Protein AF-A0A7X3UCV9-F1 (afdb_monomer)

Radius of gyration: 15.2 Å; Cα contacts (8 Å, |Δi|>4): 194; chains: 1; bounding box: 37×24×41 Å

Foldseek 3Di:
DDFLVRLVVLLVVLLVLLLVLLVVLQQLQCPAPDPPADALVVLLQVLLQVLQVLLCLLCVLVVHHGDDGDGDDQPGSVSSSVSSVVSVVVSCVRSVPDGRVQQQRQRPPQGGSVSSSVVSSVSSVVSSVRSNVNSVD

Solvent-accessible surface area (backbone atoms only — not comparable to full-atom values): 7285 Å² total; per-residue (Å²): 130,83,50,50,67,56,50,50,51,54,38,50,54,32,50,53,53,30,49,54,31,41,60,70,16,49,94,13,26,81,38,71,57,48,94,95,49,65,23,23,44,57,48,50,36,49,48,48,43,45,54,41,51,53,46,19,47,46,24,52,32,72,74,42,84,57,60,87,87,71,80,71,84,52,94,44,32,67,52,41,45,56,51,38,56,52,46,50,54,57,39,48,73,55,60,73,72,56,45,74,79,46,37,73,30,54,29,98,86,64,46,28,34,51,53,44,53,54,50,50,34,50,52,37,51,55,48,33,55,48,26,46,51,18,28,71,96

Nearest PDB structures (foldseek):
  6iz2-assembly1_A  TM=7.798E-01  e=7.672E-03  Deinococcus radiodurans R1 = ATCC 13939 = DSM 20539
  5com-assembly2_B  TM=6.645E-01  e=1.933E-01  Clostridioides difficile 630
  2qe9-assembly1_A  TM=6.209E-01  e=2.654E-01  Bacillus subtilis
  1cnt-assembly1_1  TM=3.530E-01  e=3.280E-01  Homo sapiens
  1cnt-assembly2_3  TM=2.544E-01  e=1.368E+00  Homo sapiens

Structure (mmCIF, N/CA/C/O backbone):
data_AF-A0A7X3UCV9-F1
#
_entry.id   AF-A0A7X3UCV9-F1
#
loop_
_atom_site.group_PDB
_atom_site.id
_atom_site.type_symbol
_atom_site.label_atom_id
_atom_site.label_alt_id
_atom_site.label_comp_id
_atom_site.label_asym_id
_atom_site.label_entity_id
_atom_site.label_seq_id
_atom_site.pdbx_PDB_ins_code
_atom_site.Cartn_x
_atom_site.Cartn_y
_atom_site.Cartn_z
_atom_site.occupancy
_atom_site.B_iso_or_equiv
_atom_site.auth_seq_id
_atom_site.auth_comp_id
_atom_site.auth_asym_id
_atom_site.auth_atom_id
_atom_site.pdbx_PDB_model_num
ATOM 1 N N . MET A 1 1 ? -16.215 11.934 9.210 1.00 78.50 1 MET A N 1
ATOM 2 C CA . MET A 1 1 ? -14.952 11.176 9.238 1.00 78.50 1 MET A CA 1
ATOM 3 C C . MET A 1 1 ? -15.229 9.859 8.550 1.00 78.50 1 MET A C 1
ATOM 5 O O . MET A 1 1 ? -16.326 9.347 8.757 1.00 78.50 1 MET A O 1
ATOM 9 N N . ALA A 1 2 ? -14.318 9.383 7.702 1.00 93.00 2 ALA A N 1
ATOM 10 C CA . ALA A 1 2 ? -14.455 8.058 7.110 1.00 93.00 2 ALA A CA 1
ATOM 11 C C . ALA A 1 2 ? -14.469 6.998 8.221 1.00 93.00 2 ALA A C 1
ATOM 13 O O . ALA A 1 2 ? -13.800 7.141 9.244 1.00 93.00 2 ALA A O 1
ATOM 14 N N . THR A 1 3 ? -15.270 5.962 8.038 1.00 98.06 3 THR A N 1
ATOM 15 C CA . THR A 1 3 ? -15.288 4.778 8.895 1.00 98.06 3 THR A CA 1
ATOM 16 C C . THR A 1 3 ? -14.043 3.919 8.646 1.00 98.06 3 THR A C 1
ATOM 18 O O . THR A 1 3 ? -13.430 4.021 7.581 1.00 98.06 3 THR A O 1
ATOM 21 N N . PRO A 1 4 ? -13.670 3.017 9.575 1.00 98.12 4 PRO A N 1
ATOM 22 C CA . PRO A 1 4 ? -12.559 2.096 9.338 1.00 98.12 4 PRO A CA 1
ATOM 23 C C . PRO A 1 4 ? -12.741 1.244 8.074 1.00 98.12 4 PRO A C 1
ATOM 25 O O . PRO A 1 4 ? -11.766 0.954 7.388 1.00 98.12 4 PRO A O 1
ATOM 28 N N . ASP A 1 5 ? -13.980 0.866 7.741 1.00 98.31 5 ASP A N 1
ATOM 29 C CA . ASP A 1 5 ? -14.280 0.109 6.520 1.00 98.31 5 ASP A CA 1
ATOM 30 C C . ASP A 1 5 ? -14.060 0.944 5.253 1.00 98.31 5 ASP A C 1
ATOM 32 O O . ASP A 1 5 ? -13.468 0.445 4.301 1.00 98.31 5 ASP A O 1
ATOM 36 N N . GLU A 1 6 ? -14.461 2.218 5.246 1.00 98.44 6 GLU A N 1
ATOM 37 C CA . GLU A 1 6 ? -14.210 3.127 4.117 1.00 98.44 6 GLU A CA 1
ATOM 38 C C . GLU A 1 6 ? -12.709 3.394 3.917 1.00 98.44 6 GLU A C 1
ATOM 40 O O . GLU A 1 6 ? -12.232 3.414 2.780 1.00 98.44 6 GLU A O 1
ATOM 45 N N . LEU A 1 7 ? -11.947 3.541 5.007 1.00 98.44 7 LEU A N 1
ATOM 46 C CA . LEU A 1 7 ? -10.489 3.702 4.948 1.00 98.44 7 LEU A CA 1
ATOM 47 C C . LEU A 1 7 ? -9.803 2.439 4.413 1.00 98.44 7 LEU A C 1
ATOM 49 O O . LEU A 1 7 ? -8.945 2.530 3.537 1.00 98.44 7 LEU A O 1
ATOM 53 N N . ARG A 1 8 ? -10.209 1.255 4.891 1.00 98.62 8 ARG A N 1
ATOM 54 C CA . ARG A 1 8 ? -9.695 -0.030 4.393 1.00 98.62 8 ARG A CA 1
ATOM 55 C C . ARG A 1 8 ? -10.042 -0.260 2.923 1.00 98.62 8 ARG A C 1
ATOM 57 O O . ARG A 1 8 ? -9.180 -0.720 2.185 1.00 98.62 8 ARG A O 1
ATOM 64 N N . ALA A 1 9 ? -11.258 0.078 2.494 1.00 98.62 9 ALA A N 1
ATOM 65 C CA . ALA A 1 9 ? -11.659 -0.026 1.091 1.00 98.62 9 ALA A CA 1
ATOM 66 C C . ALA A 1 9 ? -10.814 0.891 0.193 1.00 98.62 9 ALA A C 1
ATOM 68 O O . ALA A 1 9 ? -10.257 0.431 -0.797 1.00 98.62 9 ALA A O 1
ATOM 69 N N . THR A 1 10 ? -10.626 2.151 0.596 1.00 98.56 10 THR A N 1
ATOM 70 C CA . THR A 1 10 ? -9.778 3.108 -0.140 1.00 98.56 10 THR A CA 1
ATOM 71 C C . THR A 1 10 ? -8.329 2.615 -0.247 1.00 98.56 10 THR A C 1
ATOM 73 O O . THR A 1 10 ? -7.711 2.702 -1.306 1.00 98.56 10 THR A O 1
ATOM 76 N N . LEU A 1 11 ? -7.785 2.055 0.837 1.00 98.75 11 LEU A N 1
ATOM 77 C CA . LEU A 1 11 ? -6.450 1.461 0.843 1.00 98.75 11 LEU A CA 1
ATOM 78 C C . LEU A 1 11 ? -6.360 0.219 -0.058 1.00 98.75 11 LEU A C 1
ATOM 80 O O . LEU A 1 11 ? -5.373 0.056 -0.771 1.00 98.75 11 LEU A O 1
ATOM 84 N N . ALA A 1 12 ? -7.384 -0.634 -0.067 1.00 98.81 12 ALA A N 1
ATOM 85 C CA . ALA A 1 12 ? -7.437 -1.797 -0.949 1.00 98.81 12 ALA A CA 1
ATOM 86 C C . ALA A 1 12 ? -7.418 -1.395 -2.434 1.00 98.81 12 ALA A C 1
ATOM 88 O O . ALA A 1 12 ? -6.666 -1.986 -3.208 1.00 98.81 12 ALA A O 1
ATOM 89 N N . ASP A 1 13 ? -8.165 -0.355 -2.815 1.00 98.75 13 ASP A N 1
ATOM 90 C CA . ASP A 1 13 ? -8.173 0.168 -4.188 1.00 98.75 13 ASP A CA 1
ATOM 91 C C . ASP A 1 13 ? -6.793 0.723 -4.599 1.00 98.75 13 ASP A C 1
ATOM 93 O O . ASP A 1 13 ? -6.302 0.454 -5.702 1.00 98.75 13 ASP A O 1
ATOM 97 N N . ALA A 1 14 ? -6.123 1.453 -3.699 1.00 98.75 14 ALA A N 1
ATOM 98 C CA . ALA A 1 14 ? -4.773 1.969 -3.938 1.00 98.75 14 ALA A CA 1
ATOM 99 C C . ALA A 1 14 ? -3.740 0.839 -4.096 1.00 98.75 14 ALA A C 1
ATOM 101 O O . ALA A 1 14 ? -2.931 0.867 -5.024 1.00 98.75 14 ALA A O 1
ATOM 102 N N . ARG A 1 15 ? -3.800 -0.192 -3.242 1.00 98.81 15 ARG A N 1
ATOM 103 C CA . ARG A 1 15 ? -2.932 -1.377 -3.338 1.00 98.81 15 ARG A CA 1
ATOM 104 C C . ARG A 1 15 ? -3.154 -2.145 -4.635 1.00 98.81 15 ARG A C 1
ATOM 106 O O . ARG A 1 15 ? -2.180 -2.536 -5.265 1.00 98.81 15 ARG A O 1
ATOM 113 N N . ALA A 1 16 ? -4.406 -2.340 -5.052 1.00 98.81 16 ALA A N 1
ATOM 114 C CA . ALA A 1 16 ? -4.715 -3.009 -6.315 1.00 98.81 16 ALA A CA 1
ATOM 115 C C . ALA A 1 16 ? -4.092 -2.262 -7.505 1.00 98.81 16 ALA A C 1
ATOM 117 O O . ALA A 1 16 ? -3.434 -2.873 -8.343 1.00 98.81 16 ALA A O 1
ATOM 118 N N . THR A 1 17 ? -4.211 -0.932 -7.515 1.00 98.75 17 THR A N 1
ATOM 119 C CA . THR A 1 17 ? -3.610 -0.085 -8.555 1.00 98.75 17 THR A CA 1
ATOM 120 C C . THR A 1 17 ? -2.079 -0.182 -8.552 1.00 98.75 17 THR A C 1
ATOM 122 O O . THR A 1 17 ? -1.464 -0.329 -9.607 1.00 98.75 17 THR A O 1
ATOM 125 N N . PHE A 1 18 ? -1.448 -0.145 -7.374 1.00 98.81 18 PHE A N 1
ATOM 126 C CA . PHE A 1 18 ? 0.005 -0.285 -7.258 1.00 98.81 18 PHE A CA 1
ATOM 127 C C . PHE A 1 18 ? 0.493 -1.669 -7.712 1.00 98.81 18 PHE A C 1
ATOM 129 O O . PHE A 1 18 ? 1.475 -1.773 -8.446 1.00 98.81 18 PHE A O 1
ATOM 136 N N . ARG A 1 19 ? -0.227 -2.735 -7.344 1.00 98.75 19 ARG A N 1
ATOM 137 C CA . ARG A 1 19 ? 0.057 -4.111 -7.769 1.00 98.75 19 ARG A CA 1
ATOM 138 C C . ARG A 1 19 ? 0.045 -4.247 -9.296 1.00 98.75 19 ARG A C 1
ATOM 140 O O . ARG A 1 19 ? 0.976 -4.810 -9.863 1.00 98.75 19 ARG A O 1
ATOM 147 N N . GLU A 1 20 ? -0.977 -3.706 -9.962 1.00 98.69 20 GLU A N 1
ATOM 148 C CA . GLU A 1 20 ? -1.056 -3.684 -11.432 1.00 98.69 20 GLU A CA 1
ATOM 149 C C . GLU A 1 20 ? 0.116 -2.910 -12.059 1.00 98.69 20 GLU A C 1
ATOM 151 O O . GLU A 1 20 ? 0.642 -3.299 -13.104 1.00 98.69 20 GLU A O 1
ATOM 156 N N . ALA A 1 21 ? 0.567 -1.835 -11.409 1.00 98.62 21 ALA A N 1
ATOM 157 C CA . ALA A 1 21 ? 1.707 -1.053 -11.871 1.00 98.62 21 ALA A CA 1
ATOM 158 C C . ALA A 1 21 ? 3.041 -1.812 -11.754 1.00 98.62 21 ALA A C 1
ATOM 160 O O . ALA A 1 21 ? 3.875 -1.693 -12.653 1.00 98.62 21 ALA A O 1
ATOM 161 N N . ILE A 1 22 ? 3.225 -2.636 -10.712 1.00 98.56 22 ILE A N 1
ATOM 162 C CA . ILE A 1 22 ? 4.370 -3.557 -10.616 1.00 98.56 22 ILE A CA 1
ATOM 163 C C . ILE A 1 22 ? 4.356 -4.528 -11.804 1.00 98.56 22 ILE A C 1
ATOM 165 O O . ILE A 1 22 ? 5.357 -4.632 -12.511 1.00 98.56 22 ILE A O 1
ATOM 169 N N . GLU A 1 23 ? 3.225 -5.187 -12.074 1.00 97.94 23 GLU A N 1
ATOM 170 C CA . GLU A 1 23 ? 3.100 -6.138 -13.193 1.00 97.94 23 GLU A CA 1
ATOM 171 C C . GLU A 1 23 ? 3.406 -5.484 -14.550 1.00 97.94 23 GLU A C 1
ATOM 173 O O . GLU A 1 23 ? 4.085 -6.067 -15.400 1.00 97.94 23 GLU A O 1
ATOM 178 N N . ALA A 1 24 ? 2.939 -4.251 -14.757 1.00 97.69 24 ALA A N 1
ATOM 179 C CA . ALA A 1 24 ? 3.185 -3.502 -15.985 1.00 97.69 24 ALA A CA 1
ATOM 180 C C . ALA A 1 24 ? 4.666 -3.118 -16.174 1.00 97.69 24 ALA A C 1
ATOM 182 O O . ALA A 1 24 ? 5.115 -2.937 -17.311 1.00 97.69 24 ALA A O 1
ATOM 183 N N . ALA A 1 25 ? 5.436 -3.017 -15.087 1.00 97.31 25 ALA A N 1
ATOM 184 C CA . ALA A 1 25 ? 6.821 -2.565 -15.105 1.00 97.31 25 ALA A CA 1
ATOM 185 C C . ALA A 1 25 ? 7.842 -3.636 -15.534 1.00 97.31 25 ALA A C 1
ATOM 187 O O . ALA A 1 25 ? 9.017 -3.307 -15.699 1.00 97.31 25 ALA A O 1
ATOM 188 N N . GLU A 1 26 ? 7.437 -4.893 -15.765 1.00 95.31 26 GLU A N 1
ATOM 189 C CA . GLU A 1 26 ? 8.349 -6.027 -16.025 1.00 95.31 26 GLU A CA 1
ATOM 190 C C . GLU A 1 26 ? 9.408 -5.738 -17.107 1.00 95.31 26 GLU A C 1
ATOM 192 O O . GLU A 1 26 ? 10.595 -6.010 -16.929 1.00 95.31 26 GLU A O 1
ATOM 197 N N . MET A 1 27 ? 9.014 -5.118 -18.224 1.00 94.69 27 MET A N 1
ATOM 198 C CA . MET A 1 27 ? 9.927 -4.826 -19.343 1.00 94.69 27 MET A CA 1
ATOM 199 C C . MET A 1 27 ? 10.983 -3.749 -19.023 1.00 94.69 27 MET A C 1
ATOM 201 O O . MET A 1 27 ? 11.991 -3.633 -19.731 1.00 94.69 27 MET A O 1
ATOM 205 N N . GLY A 1 28 ? 10.748 -2.946 -17.986 1.00 95.50 28 GLY A N 1
ATOM 206 C CA . GLY A 1 28 ? 11.620 -1.874 -17.509 1.00 95.50 28 GLY A CA 1
ATOM 207 C C . GLY A 1 28 ? 12.152 -2.106 -16.094 1.00 95.50 28 GLY A C 1
ATOM 208 O O . GLY A 1 28 ? 12.787 -1.212 -15.549 1.00 95.50 28 GLY A O 1
ATOM 209 N N . TRP A 1 29 ? 11.943 -3.295 -15.513 1.00 96.94 29 TRP A N 1
ATOM 210 C CA . TRP A 1 29 ? 12.086 -3.561 -14.075 1.00 96.94 29 TRP A CA 1
ATOM 211 C C . TRP A 1 29 ? 13.373 -3.012 -13.443 1.00 96.94 29 TRP A C 1
ATOM 213 O O . TRP A 1 29 ? 13.345 -2.335 -12.418 1.00 96.94 29 TRP A O 1
ATOM 223 N N . ARG A 1 30 ? 14.512 -3.266 -14.098 1.00 95.75 30 ARG A N 1
ATOM 224 C CA . ARG A 1 30 ? 15.853 -2.861 -13.638 1.00 95.75 30 ARG A CA 1
ATOM 225 C C . ARG A 1 30 ? 16.474 -1.738 -14.462 1.00 95.75 30 ARG A C 1
ATOM 227 O O . ARG A 1 30 ? 17.683 -1.511 -14.393 1.00 95.75 30 ARG A O 1
ATOM 234 N N . ARG A 1 31 ? 15.698 -1.096 -15.332 1.00 94.00 31 ARG A N 1
ATOM 235 C CA . ARG A 1 31 ? 16.221 -0.027 -16.175 1.00 94.00 31 ARG A CA 1
ATOM 236 C C . ARG A 1 31 ? 16.399 1.221 -15.318 1.00 94.00 31 ARG A C 1
ATOM 238 O O . ARG A 1 31 ? 15.466 1.653 -14.656 1.00 94.00 31 ARG A O 1
ATOM 245 N N . SER A 1 32 ? 17.611 1.770 -15.316 1.00 90.12 32 SER A N 1
ATOM 246 C CA . SER A 1 32 ? 17.897 3.025 -14.621 1.00 90.12 32 SER A CA 1
ATOM 247 C C . SER A 1 32 ? 17.363 4.198 -15.451 1.00 90.12 32 SER A C 1
ATOM 249 O O . SER A 1 32 ? 17.790 4.335 -16.603 1.00 90.12 32 SER A O 1
ATOM 251 N N . PRO A 1 33 ? 16.464 5.032 -14.897 1.00 88.00 33 PRO A N 1
ATOM 252 C CA . PRO A 1 33 ? 15.917 6.187 -15.610 1.00 88.00 33 PRO A CA 1
ATOM 253 C C . PRO A 1 33 ? 16.881 7.393 -15.630 1.00 88.00 33 PRO A C 1
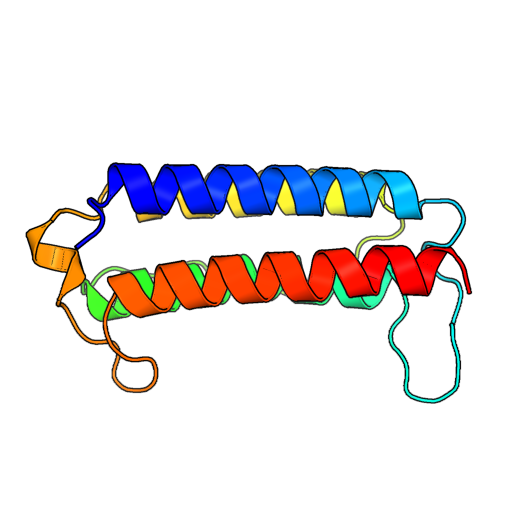ATOM 255 O O . PRO A 1 33 ? 16.734 8.302 -16.445 1.00 88.00 33 PRO A O 1
ATOM 258 N N . GLY A 1 34 ? 17.937 7.374 -14.809 1.00 89.00 34 GLY A N 1
ATOM 259 C CA . GLY A 1 34 ? 18.945 8.428 -14.750 1.00 89.00 34 GLY A CA 1
ATOM 260 C C . GLY A 1 34 ? 19.797 8.359 -13.485 1.00 89.00 34 GLY A C 1
ATOM 261 O O . GLY A 1 34 ? 19.567 7.542 -12.594 1.00 89.00 34 GLY A O 1
ATOM 262 N N . GLU A 1 35 ? 20.811 9.223 -13.395 1.00 88.75 35 GLU A N 1
ATOM 263 C CA . GLU A 1 35 ? 21.629 9.339 -12.184 1.00 88.75 35 GLU A CA 1
ATOM 264 C C . GLU A 1 35 ? 20.795 9.915 -11.029 1.00 88.75 35 GLU A C 1
ATOM 266 O O . GLU A 1 35 ? 20.273 11.024 -11.125 1.00 88.75 35 GLU A O 1
ATOM 271 N N . GLY A 1 36 ? 20.704 9.169 -9.925 1.00 87.00 36 GLY A N 1
ATOM 272 C CA . GLY A 1 36 ? 19.981 9.587 -8.720 1.00 87.00 36 GLY A CA 1
ATOM 273 C C . GLY A 1 36 ? 18.480 9.288 -8.726 1.00 87.00 36 GLY A C 1
ATOM 274 O O . GLY A 1 36 ? 17.807 9.625 -7.755 1.00 87.00 36 GLY A O 1
ATOM 275 N N . GLU A 1 37 ? 17.965 8.644 -9.772 1.00 93.25 37 GLU A N 1
ATOM 276 C CA . GLU A 1 37 ? 16.578 8.190 -9.848 1.00 93.25 37 GLU A CA 1
ATOM 277 C C . GLU A 1 37 ? 16.483 6.678 -9.604 1.00 93.25 37 GLU A C 1
ATOM 279 O O . GLU A 1 37 ? 17.364 5.914 -10.007 1.00 93.25 37 GLU A O 1
ATOM 284 N N . TRP A 1 38 ? 15.414 6.250 -8.930 1.00 96.62 38 TRP A N 1
ATOM 285 C CA . TRP A 1 38 ? 15.178 4.844 -8.609 1.00 96.62 38 TRP A CA 1
ATOM 286 C C . TRP A 1 38 ? 14.626 4.070 -9.806 1.00 96.62 38 TRP A C 1
ATOM 288 O O . TRP A 1 38 ? 13.791 4.559 -10.566 1.00 96.62 38 TRP A O 1
ATOM 298 N N . THR A 1 39 ? 15.081 2.832 -9.944 1.00 97.44 39 THR A N 1
ATOM 299 C CA . THR A 1 39 ? 14.499 1.821 -10.829 1.00 97.44 39 THR A CA 1
ATOM 300 C C . THR A 1 39 ? 13.108 1.398 -10.344 1.00 97.44 39 THR A C 1
ATOM 302 O O . THR A 1 39 ? 12.751 1.591 -9.180 1.00 97.44 39 THR A O 1
ATOM 305 N N . ALA A 1 40 ? 12.324 0.761 -11.220 1.00 98.00 40 ALA A N 1
ATOM 306 C CA . ALA A 1 40 ? 11.034 0.190 -10.830 1.00 98.00 40 ALA A CA 1
ATOM 307 C C . ALA A 1 40 ? 11.176 -0.860 -9.708 1.00 98.00 40 ALA A C 1
ATOM 309 O O . ALA A 1 40 ? 10.346 -0.887 -8.800 1.00 98.00 40 ALA A O 1
ATOM 310 N N . GLN A 1 41 ? 12.258 -1.649 -9.730 1.00 98.25 41 GLN A N 1
ATOM 311 C CA . GLN A 1 41 ? 12.620 -2.574 -8.654 1.00 98.25 41 GLN A CA 1
ATOM 312 C C 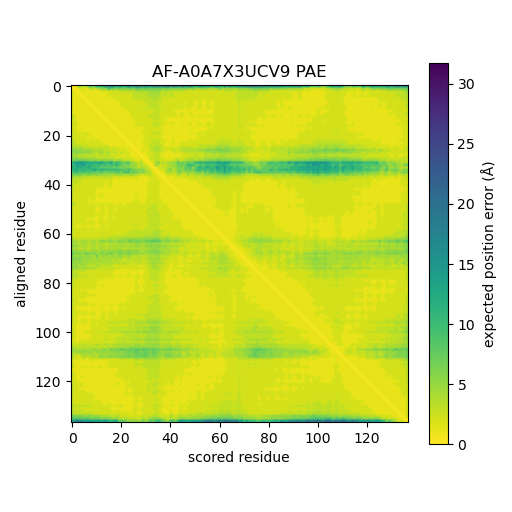. GLN A 1 41 ? 12.763 -1.857 -7.304 1.00 98.25 41 GLN A C 1
ATOM 314 O O . GLN A 1 41 ? 12.065 -2.198 -6.352 1.00 98.25 41 GLN A O 1
ATOM 319 N N . GLU A 1 42 ? 13.622 -0.836 -7.231 1.00 98.31 42 GLU A N 1
ATOM 320 C CA . GLU A 1 42 ? 13.896 -0.107 -5.984 1.00 98.31 42 GLU A CA 1
ATOM 321 C C . GLU A 1 42 ? 12.636 0.581 -5.433 1.00 98.31 42 GLU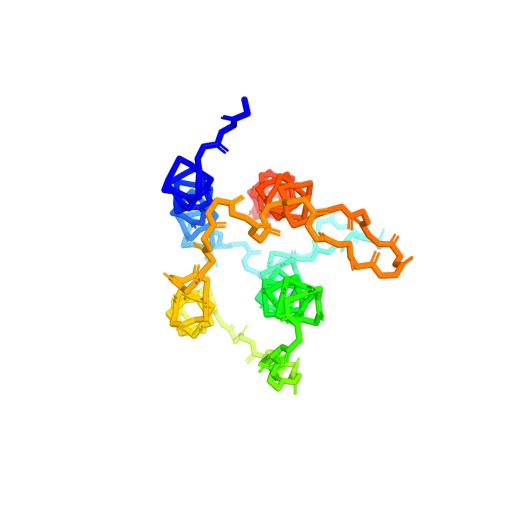 A C 1
ATOM 323 O O . GLU A 1 42 ? 12.422 0.613 -4.221 1.00 98.31 42 GLU A O 1
ATOM 328 N N . ILE A 1 43 ? 11.771 1.098 -6.315 1.00 98.44 43 ILE A N 1
ATOM 329 C CA . ILE A 1 43 ? 10.483 1.689 -5.923 1.00 98.44 43 ILE A CA 1
ATOM 330 C C . ILE A 1 43 ? 9.558 0.623 -5.321 1.00 98.44 43 ILE A C 1
ATOM 332 O O . ILE A 1 43 ? 8.960 0.857 -4.271 1.00 98.44 43 ILE A O 1
ATOM 336 N N . ALA A 1 44 ? 9.433 -0.544 -5.955 1.00 98.56 44 ALA A N 1
ATOM 337 C CA . ALA A 1 44 ? 8.577 -1.616 -5.456 1.00 98.56 44 ALA A CA 1
ATOM 338 C C . ALA A 1 44 ? 9.051 -2.154 -4.100 1.00 98.56 44 ALA A C 1
ATOM 340 O O . ALA A 1 44 ? 8.256 -2.256 -3.167 1.00 98.56 44 ALA A O 1
ATOM 341 N N . GLU A 1 45 ? 10.349 -2.428 -3.968 1.00 98.56 45 GLU A N 1
ATOM 342 C CA . GLU A 1 45 ? 10.973 -2.887 -2.723 1.00 98.56 45 GLU A CA 1
ATOM 343 C C . GLU A 1 45 ? 10.785 -1.871 -1.588 1.00 98.56 45 GLU A C 1
ATOM 345 O O . GLU A 1 45 ? 10.414 -2.236 -0.466 1.00 98.56 45 GLU A O 1
ATOM 350 N N . HIS A 1 46 ? 10.949 -0.578 -1.892 1.00 98.38 46 HIS A N 1
ATOM 351 C CA . HIS A 1 46 ? 10.651 0.502 -0.958 1.00 98.38 46 HIS A CA 1
ATOM 352 C C . HIS A 1 46 ? 9.194 0.457 -0.486 1.00 98.38 46 HIS A C 1
ATOM 354 O O . HIS A 1 46 ? 8.931 0.509 0.717 1.00 98.38 46 HIS A O 1
ATOM 360 N N . VAL A 1 47 ? 8.238 0.343 -1.408 1.00 98.56 47 VAL A N 1
ATOM 361 C CA . VAL A 1 47 ? 6.813 0.353 -1.058 1.00 98.56 47 VAL A CA 1
ATOM 362 C C . VAL A 1 47 ? 6.410 -0.877 -0.252 1.00 98.56 47 VAL A C 1
ATOM 364 O O . VAL A 1 47 ? 5.721 -0.723 0.753 1.00 98.56 47 VAL A O 1
ATOM 367 N N . ILE A 1 48 ? 6.893 -2.069 -0.607 1.00 98.62 48 ILE A N 1
ATOM 368 C CA . ILE A 1 48 ? 6.662 -3.309 0.153 1.00 98.62 48 ILE A CA 1
ATOM 369 C C . ILE A 1 48 ? 7.107 -3.140 1.613 1.00 98.62 48 ILE A C 1
ATOM 371 O O . ILE A 1 48 ? 6.358 -3.453 2.542 1.00 98.62 48 ILE A O 1
ATOM 375 N N . GLN A 1 49 ? 8.304 -2.589 1.832 1.00 98.12 49 GLN A N 1
ATOM 376 C CA . GLN A 1 49 ? 8.811 -2.331 3.178 1.00 98.12 49 GLN A CA 1
ATOM 377 C C . GLN A 1 49 ? 7.975 -1.270 3.917 1.00 98.12 49 GLN A C 1
ATOM 379 O O . GLN A 1 49 ? 7.672 -1.417 5.109 1.00 98.12 49 GLN A O 1
ATOM 384 N N . ILE A 1 50 ? 7.615 -0.176 3.239 1.00 98.00 50 ILE A N 1
ATOM 385 C CA . ILE A 1 50 ? 6.871 0.928 3.852 1.00 98.00 50 ILE A CA 1
ATOM 386 C C . ILE A 1 50 ? 5.432 0.533 4.191 1.00 98.00 50 ILE A C 1
ATOM 388 O O . ILE A 1 50 ? 4.950 0.937 5.246 1.00 98.00 50 ILE A O 1
ATOM 392 N N . GLU A 1 51 ? 4.787 -0.323 3.405 1.00 98.19 51 GLU A N 1
ATOM 393 C CA . GLU A 1 51 ? 3.447 -0.854 3.678 1.00 98.19 51 GLU A CA 1
ATOM 394 C C . GLU A 1 51 ? 3.378 -1.533 5.062 1.00 98.19 51 GLU A C 1
ATOM 396 O O . GLU A 1 51 ? 2.513 -1.230 5.899 1.00 98.19 51 GLU A O 1
ATOM 401 N N . ALA A 1 52 ? 4.362 -2.390 5.361 1.00 98.12 52 ALA A N 1
ATOM 402 C CA . ALA A 1 52 ? 4.499 -3.014 6.674 1.00 98.12 52 ALA A CA 1
ATOM 403 C C . ALA A 1 52 ? 4.786 -1.985 7.774 1.00 98.12 52 ALA A C 1
ATOM 405 O O . ALA A 1 52 ? 4.209 -2.045 8.866 1.00 98.12 52 ALA A O 1
ATOM 406 N N . ARG A 1 53 ? 5.663 -1.015 7.492 1.00 97.62 53 ARG A N 1
ATOM 407 C CA . ARG A 1 53 ? 6.049 0.026 8.450 1.00 97.62 53 ARG A CA 1
ATOM 408 C C . ARG A 1 53 ? 4.877 0.933 8.818 1.00 97.62 53 ARG A C 1
ATOM 410 O O . ARG A 1 53 ? 4.698 1.229 9.996 1.00 97.62 53 ARG A O 1
ATOM 417 N N . ILE A 1 54 ? 4.073 1.360 7.850 1.00 98.12 54 ILE A N 1
ATOM 418 C CA . ILE A 1 54 ? 2.907 2.214 8.091 1.00 98.12 54 ILE A CA 1
ATOM 419 C C . ILE A 1 54 ? 1.844 1.445 8.880 1.00 98.12 54 ILE A C 1
ATOM 421 O O . ILE A 1 54 ? 1.291 1.970 9.849 1.00 98.12 54 ILE A O 1
ATOM 425 N N . THR A 1 55 ? 1.630 0.165 8.568 1.00 98.44 55 THR A N 1
ATOM 426 C CA . THR A 1 55 ? 0.755 -0.687 9.384 1.00 98.44 55 THR A CA 1
ATOM 427 C C . THR A 1 55 ? 1.267 -0.830 10.821 1.00 98.44 55 THR A C 1
ATOM 429 O O . THR A 1 55 ? 0.472 -0.806 11.766 1.00 98.44 55 THR A O 1
ATOM 432 N N . THR A 1 56 ? 2.584 -0.919 11.025 1.00 98.12 56 THR A N 1
ATOM 433 C CA . THR A 1 56 ? 3.191 -0.888 12.364 1.00 98.12 56 THR A CA 1
ATOM 434 C C . THR A 1 56 ? 2.871 0.407 13.108 1.00 98.12 56 THR A C 1
ATOM 436 O O . THR A 1 56 ? 2.482 0.323 14.268 1.00 98.12 56 THR A O 1
ATOM 439 N N . MET A 1 57 ? 2.902 1.573 12.454 1.00 98.19 57 MET A N 1
ATOM 440 C CA . MET A 1 57 ? 2.527 2.847 13.093 1.00 98.19 57 MET A CA 1
ATOM 441 C C . MET A 1 57 ? 1.068 2.844 13.578 1.00 98.19 57 MET A C 1
ATOM 443 O O . MET A 1 57 ? 0.777 3.329 14.674 1.00 98.19 57 MET A O 1
ATOM 447 N N . VAL A 1 58 ? 0.146 2.259 12.799 1.00 98.38 58 VAL A N 1
ATOM 448 C CA . VAL A 1 58 ? -1.252 2.059 13.231 1.00 98.38 58 VAL A CA 1
ATOM 449 C C . VAL A 1 58 ? -1.313 1.128 14.442 1.00 98.38 58 VAL A C 1
ATOM 451 O O . VAL A 1 58 ? -1.999 1.423 15.421 1.00 98.38 58 VAL A O 1
ATOM 454 N N . CYS A 1 59 ? -0.581 0.012 14.406 1.00 97.88 59 CYS A N 1
ATOM 455 C CA . CYS A 1 59 ? -0.530 -0.934 15.521 1.00 97.88 59 CYS A CA 1
ATOM 456 C C . CYS A 1 59 ? -0.004 -0.265 16.797 1.00 97.88 59 CYS A C 1
ATOM 458 O O . CYS A 1 59 ? -0.610 -0.424 17.855 1.00 97.88 59 CYS A O 1
ATOM 460 N N . GLU A 1 60 ? 1.066 0.522 16.694 1.00 97.38 60 GLU A N 1
ATOM 461 C CA . GLU A 1 60 ? 1.682 1.253 17.802 1.00 97.38 60 GLU A CA 1
ATOM 462 C C . GLU A 1 60 ? 0.722 2.280 18.409 1.00 97.38 60 GLU A C 1
ATOM 464 O O . GLU A 1 60 ? 0.532 2.281 19.627 1.00 97.38 60 GLU A O 1
ATOM 469 N N . ALA A 1 61 ? 0.036 3.080 17.582 1.00 97.94 61 ALA A N 1
ATOM 470 C CA . ALA A 1 61 ? -0.998 4.012 18.046 1.00 97.94 61 ALA A CA 1
ATOM 471 C C . ALA A 1 61 ? -2.128 3.296 18.810 1.00 97.94 61 ALA A C 1
ATOM 473 O O . ALA A 1 61 ? -2.687 3.830 19.772 1.00 97.94 61 ALA A O 1
ATOM 474 N N . CYS A 1 62 ? -2.448 2.065 18.408 1.00 96.94 62 CYS A N 1
ATOM 475 C CA . CYS A 1 62 ? -3.481 1.242 19.028 1.00 96.94 62 CYS A CA 1
ATOM 476 C C . CYS A 1 62 ? -2.996 0.399 20.222 1.00 96.94 62 CYS A C 1
ATOM 478 O O . CYS A 1 62 ? -3.836 -0.166 20.928 1.00 96.94 62 CYS A O 1
ATOM 480 N N . GLY A 1 63 ? -1.685 0.339 20.488 1.00 95.31 63 GLY A N 1
ATOM 481 C CA . GLY A 1 63 ? -1.088 -0.446 21.575 1.00 95.31 63 GLY A CA 1
ATOM 482 C C . GLY A 1 63 ? -0.872 -1.933 21.256 1.00 95.31 63 GLY A C 1
ATOM 483 O O . GLY A 1 63 ? -0.845 -2.760 22.169 1.00 95.31 63 GLY A O 1
ATOM 484 N N . TYR A 1 64 ? -0.731 -2.288 19.979 1.00 93.75 64 TYR A N 1
ATOM 485 C CA . TYR A 1 64 ? -0.511 -3.653 19.496 1.00 93.75 64 TYR A CA 1
ATOM 486 C C . TYR A 1 64 ? 0.896 -3.834 18.912 1.00 93.75 64 TYR A C 1
ATOM 488 O O . TYR A 1 64 ? 1.485 -2.875 18.415 1.00 93.75 64 TYR A O 1
ATOM 496 N N . PRO A 1 65 ? 1.442 -5.066 18.903 1.00 94.62 65 PRO A N 1
ATOM 497 C CA . PRO A 1 65 ? 2.680 -5.341 18.186 1.00 94.62 65 PRO A CA 1
ATOM 498 C C . PRO A 1 65 ? 2.476 -5.172 16.675 1.00 94.62 65 PRO A C 1
ATOM 500 O O . PRO A 1 65 ? 1.506 -5.699 16.111 1.00 94.62 65 PRO A O 1
ATOM 503 N N . GLY A 1 66 ? 3.414 -4.479 16.032 1.00 94.50 66 GLY A N 1
ATOM 504 C CA . GLY A 1 66 ? 3.443 -4.262 14.589 1.00 94.50 66 GLY A CA 1
ATOM 505 C C . GLY A 1 66 ? 3.799 -5.504 13.769 1.00 94.50 66 GLY A C 1
ATOM 506 O O . GLY A 1 66 ? 3.580 -6.651 14.183 1.00 94.50 66 GLY A O 1
ATOM 507 N N . ILE A 1 67 ? 4.321 -5.243 12.578 1.00 95.06 67 ILE A N 1
ATOM 508 C CA . ILE A 1 67 ? 4.882 -6.216 11.643 1.00 95.06 67 ILE A CA 1
ATOM 509 C C . ILE A 1 67 ? 6.410 -6.142 11.756 1.00 95.06 67 ILE A C 1
ATOM 511 O O . ILE A 1 67 ? 6.972 -5.060 11.925 1.00 95.06 67 ILE A O 1
ATOM 515 N N . GLU A 1 68 ? 7.070 -7.300 11.730 1.00 92.62 68 GLU A N 1
ATOM 516 C CA . GLU A 1 68 ? 8.533 -7.384 11.753 1.00 92.62 68 GLU A CA 1
ATOM 517 C C . GLU A 1 68 ? 9.125 -6.715 10.507 1.00 92.62 68 GLU A C 1
ATOM 519 O O . GLU A 1 68 ? 8.527 -6.776 9.440 1.00 92.62 68 GLU A O 1
ATOM 524 N N . ALA A 1 69 ? 10.267 -6.043 10.650 1.00 89.94 69 ALA A N 1
ATOM 525 C CA . ALA A 1 69 ? 10.922 -5.355 9.542 1.00 89.94 69 ALA A CA 1
ATOM 526 C C . ALA A 1 69 ? 11.795 -6.317 8.727 1.00 89.94 69 ALA A C 1
ATOM 528 O O . ALA A 1 69 ? 12.454 -7.191 9.290 1.00 89.94 69 ALA A O 1
ATOM 529 N N . TRP A 1 70 ? 11.851 -6.098 7.415 1.00 95.75 70 TRP A N 1
ATOM 530 C CA . TRP A 1 70 ? 12.757 -6.789 6.501 1.00 95.75 70 TRP A CA 1
ATOM 531 C C . TRP A 1 70 ? 13.115 -5.890 5.315 1.00 95.75 70 TRP A C 1
ATOM 533 O O . TRP A 1 70 ? 12.613 -4.768 5.182 1.00 95.75 70 TRP A O 1
ATOM 543 N N . GLU A 1 71 ? 14.015 -6.391 4.478 1.00 95.19 71 GLU A N 1
ATOM 544 C CA . GLU A 1 71 ? 14.411 -5.779 3.215 1.00 95.19 71 GLU A CA 1
ATOM 545 C C . GLU A 1 71 ? 14.050 -6.769 2.099 1.00 95.19 71 GLU A C 1
ATOM 547 O O . GLU A 1 71 ? 14.625 -7.862 2.066 1.00 95.19 71 GLU A O 1
ATOM 552 N N . PRO A 1 72 ? 13.054 -6.459 1.252 1.00 95.75 72 PRO A N 1
ATOM 553 C CA . PRO A 1 72 ? 12.756 -7.277 0.083 1.00 95.75 72 PRO A CA 1
ATOM 554 C C . PRO A 1 72 ? 13.889 -7.161 -0.951 1.00 95.75 72 PRO A C 1
ATOM 556 O O . PRO A 1 72 ? 14.490 -6.101 -1.100 1.00 95.75 72 PRO A O 1
ATOM 559 N N . ASP A 1 73 ? 14.168 -8.259 -1.653 1.00 96.38 73 ASP A N 1
ATOM 560 C CA . ASP A 1 73 ? 15.117 -8.342 -2.775 1.00 96.38 73 ASP A CA 1
ATOM 561 C C . ASP A 1 73 ? 14.422 -9.120 -3.896 1.00 96.38 73 ASP A C 1
ATOM 563 O O . ASP A 1 73 ? 14.410 -10.354 -3.911 1.00 96.38 73 ASP A O 1
ATOM 567 N N . CYS A 1 74 ? 13.728 -8.389 -4.767 1.00 97.12 74 CYS A N 1
ATOM 568 C CA . CYS A 1 74 ? 12.816 -8.944 -5.758 1.00 97.12 74 CYS A CA 1
ATOM 569 C C . CYS A 1 74 ? 13.481 -8.953 -7.134 1.00 97.12 74 CYS A C 1
ATOM 571 O O . CYS A 1 74 ? 13.617 -7.926 -7.810 1.00 97.12 74 CYS A O 1
ATOM 573 N N . ALA A 1 75 ? 13.859 -10.136 -7.621 1.00 96.38 75 ALA A N 1
ATOM 574 C CA . ALA A 1 75 ? 14.638 -10.231 -8.843 1.00 96.38 75 ALA A CA 1
ATOM 575 C C . ALA A 1 75 ? 13.843 -9.851 -10.107 1.00 96.38 75 ALA A C 1
ATOM 577 O O . ALA A 1 75 ? 14.465 -9.474 -11.111 1.00 96.38 75 ALA A O 1
ATOM 578 N N . SER A 1 76 ? 12.512 -9.931 -10.051 1.00 97.62 76 SER A N 1
ATOM 579 C CA . SER A 1 76 ? 11.559 -9.640 -11.131 1.00 97.62 76 SER A CA 1
ATOM 580 C C . SER A 1 76 ? 10.297 -8.956 -10.595 1.00 97.62 76 SER A C 1
ATOM 582 O O . SER A 1 76 ? 10.044 -8.997 -9.388 1.00 97.62 76 SER A O 1
ATOM 584 N N . SER A 1 77 ? 9.472 -8.385 -11.482 1.00 98.00 77 SER A N 1
ATOM 585 C CA . SER A 1 77 ? 8.182 -7.816 -11.064 1.00 98.00 77 SER A CA 1
ATOM 586 C C . SER A 1 77 ? 7.229 -8.883 -10.520 1.00 98.00 77 SER A C 1
ATOM 588 O O . SER A 1 77 ? 6.456 -8.608 -9.612 1.00 98.00 77 SER A O 1
ATOM 590 N N . ILE A 1 78 ? 7.323 -10.121 -11.016 1.00 97.69 78 ILE A N 1
ATOM 591 C CA . ILE A 1 78 ? 6.502 -11.247 -10.552 1.00 97.69 78 ILE A CA 1
ATOM 592 C C . ILE A 1 78 ? 6.828 -11.574 -9.091 1.00 97.69 78 ILE A C 1
ATOM 594 O O . ILE A 1 78 ? 5.921 -11.701 -8.276 1.00 97.69 78 ILE A O 1
ATOM 598 N N . GLU A 1 79 ? 8.117 -11.647 -8.742 1.00 98.31 79 GLU A N 1
ATOM 599 C CA . GLU A 1 79 ? 8.534 -11.846 -7.347 1.00 98.31 79 GLU A CA 1
ATOM 600 C C . GLU A 1 79 ? 8.100 -10.677 -6.454 1.00 98.31 79 GLU A C 1
ATOM 602 O O . GLU A 1 79 ? 7.677 -10.896 -5.323 1.00 98.31 79 GLU A O 1
ATOM 607 N N . ALA A 1 80 ? 8.151 -9.44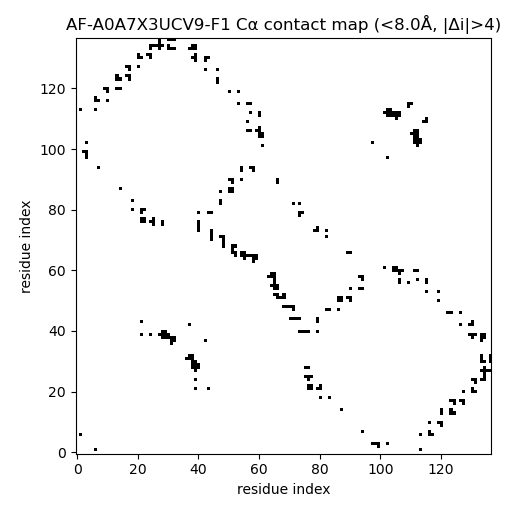1 -6.963 1.00 98.50 80 ALA A N 1
ATOM 608 C CA . ALA A 1 80 ? 7.667 -8.276 -6.226 1.00 98.50 80 ALA A CA 1
ATOM 609 C C . ALA A 1 80 ? 6.148 -8.289 -6.018 1.00 98.50 80 ALA A C 1
ATOM 611 O O . ALA A 1 80 ? 5.684 -7.862 -4.967 1.00 98.50 80 ALA A O 1
ATOM 612 N N . VAL A 1 81 ? 5.368 -8.792 -6.977 1.00 98.75 81 VAL A N 1
ATOM 613 C CA . VAL A 1 81 ? 3.918 -8.979 -6.823 1.00 98.75 81 VAL A CA 1
ATOM 614 C C . VAL A 1 81 ? 3.616 -10.017 -5.751 1.00 98.75 81 VAL A C 1
ATOM 616 O O . VAL A 1 81 ? 2.788 -9.751 -4.884 1.00 98.75 81 VAL A O 1
ATOM 619 N N . ASP A 1 82 ? 4.302 -11.161 -5.773 1.00 98.50 82 ASP A N 1
ATOM 620 C CA . ASP A 1 82 ? 4.124 -12.207 -4.759 1.00 98.50 82 ASP A CA 1
ATOM 621 C C . ASP A 1 82 ? 4.470 -11.681 -3.353 1.00 98.50 82 ASP A C 1
ATOM 623 O O . ASP A 1 82 ? 3.725 -11.904 -2.393 1.00 98.50 82 ASP A O 1
ATOM 627 N N . GLU A 1 83 ? 5.573 -10.937 -3.231 1.00 98.50 83 GLU A N 1
ATOM 628 C CA . GLU A 1 83 ? 5.994 -10.312 -1.975 1.00 98.50 83 GLU A CA 1
ATOM 629 C C . GLU A 1 83 ? 5.014 -9.212 -1.528 1.00 98.50 83 GLU A C 1
ATOM 631 O O . GLU A 1 83 ? 4.646 -9.145 -0.351 1.00 98.50 83 GLU A O 1
ATOM 636 N N . PHE A 1 84 ? 4.530 -8.384 -2.462 1.00 98.75 84 PHE A N 1
ATOM 637 C CA . PHE A 1 84 ? 3.542 -7.341 -2.188 1.00 98.75 84 PHE A CA 1
ATOM 638 C C . PHE A 1 84 ? 2.213 -7.933 -1.699 1.00 98.75 84 PHE A C 1
ATOM 640 O O . PHE A 1 84 ? 1.677 -7.503 -0.676 1.00 98.75 84 PHE A O 1
ATOM 647 N N . ASP A 1 85 ? 1.711 -8.978 -2.357 1.00 98.75 85 ASP A N 1
ATOM 648 C CA . ASP A 1 85 ? 0.488 -9.674 -1.951 1.00 98.75 85 ASP A CA 1
ATOM 649 C C . ASP A 1 85 ? 0.650 -10.312 -0.552 1.00 98.75 85 ASP A C 1
ATOM 651 O O . ASP A 1 85 ? -0.268 -10.260 0.282 1.00 98.75 85 ASP A O 1
ATOM 655 N N . ALA A 1 86 ? 1.836 -10.848 -0.239 1.00 98.38 86 ALA A N 1
ATOM 656 C CA . ALA A 1 86 ? 2.147 -11.392 1.081 1.00 98.38 86 ALA A CA 1
ATOM 657 C C . ALA A 1 86 ? 2.152 -10.315 2.184 1.00 98.38 86 ALA A C 1
ATOM 659 O O . ALA A 1 86 ? 1.524 -10.513 3.236 1.00 98.38 86 ALA A O 1
ATOM 660 N N . VAL A 1 87 ? 2.804 -9.163 1.967 1.00 98.56 87 VAL A N 1
ATOM 661 C CA . VAL A 1 87 ? 2.784 -8.063 2.951 1.00 98.56 87 VAL A CA 1
ATOM 662 C C . VAL A 1 87 ? 1.390 -7.469 3.108 1.00 98.56 87 VAL A C 1
ATOM 664 O O . VAL A 1 87 ? 0.973 -7.233 4.243 1.00 98.56 87 VAL A O 1
ATOM 667 N N . VAL A 1 88 ? 0.629 -7.294 2.024 1.00 98.62 88 VAL A N 1
ATOM 668 C CA . VAL A 1 88 ? -0.748 -6.781 2.082 1.00 98.62 88 VAL A CA 1
ATOM 669 C C . VAL A 1 88 ? -1.624 -7.693 2.936 1.00 98.62 88 VAL A C 1
ATOM 671 O O . VAL A 1 88 ? -2.304 -7.212 3.845 1.00 98.62 88 VAL A O 1
ATOM 674 N N . SER A 1 89 ? -1.543 -9.012 2.737 1.00 98.38 89 SER A N 1
ATOM 675 C CA . SER A 1 89 ? -2.265 -9.988 3.561 1.00 98.38 89 SER A CA 1
ATOM 676 C C . SER A 1 89 ? -1.896 -9.881 5.050 1.00 98.38 89 SER A C 1
ATOM 678 O O . SER A 1 89 ? -2.771 -9.910 5.925 1.00 98.38 89 SER A O 1
ATOM 680 N N . ASN A 1 90 ? -0.609 -9.706 5.367 1.00 98.00 90 ASN A N 1
ATOM 681 C CA . ASN A 1 90 ? -0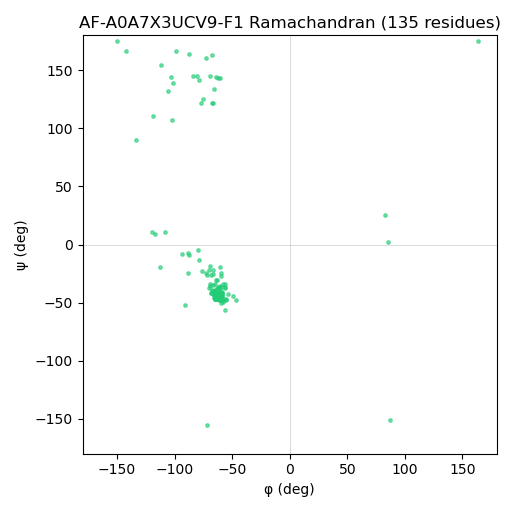.153 -9.499 6.746 1.00 98.00 90 ASN A CA 1
ATOM 682 C C . ASN A 1 90 ? -0.676 -8.183 7.336 1.00 98.00 90 ASN A C 1
ATOM 684 O O . ASN A 1 90 ? -1.087 -8.146 8.502 1.00 98.00 90 ASN A O 1
ATOM 688 N N . CYS A 1 91 ? -0.702 -7.119 6.536 1.00 98.44 91 CYS A N 1
ATOM 689 C CA . CYS A 1 91 ? -1.230 -5.826 6.944 1.00 98.44 91 CYS A CA 1
ATOM 690 C C . CYS A 1 91 ? -2.735 -5.902 7.213 1.00 98.44 91 CYS A C 1
ATOM 692 O O . CYS A 1 91 ? -3.191 -5.485 8.277 1.00 98.44 91 CYS A O 1
ATOM 694 N N . ASP A 1 92 ? -3.511 -6.529 6.332 1.00 98.50 92 ASP A N 1
ATOM 695 C CA . ASP A 1 92 ? -4.956 -6.709 6.511 1.00 98.50 92 ASP A CA 1
ATOM 696 C C . ASP A 1 92 ? -5.300 -7.536 7.748 1.00 98.50 92 ASP A C 1
ATOM 698 O O . ASP A 1 92 ? -6.249 -7.225 8.479 1.00 98.50 92 ASP A O 1
ATOM 702 N N . ALA A 1 93 ? -4.485 -8.547 8.059 1.00 97.94 93 ALA A N 1
ATOM 703 C CA . ALA A 1 93 ? -4.637 -9.327 9.279 1.00 97.94 93 ALA A CA 1
ATOM 704 C C . ALA A 1 93 ? -4.518 -8.474 10.557 1.00 97.94 93 ALA A C 1
ATOM 706 O O . ALA A 1 93 ? -5.089 -8.863 11.581 1.00 97.94 93 ALA A O 1
ATOM 707 N N . LYS A 1 94 ? -3.825 -7.328 10.503 1.00 97.81 94 LYS A N 1
ATOM 708 C CA . LYS A 1 94 ? -3.720 -6.343 11.591 1.00 97.81 94 LYS A CA 1
ATOM 709 C C . LYS A 1 94 ? -4.816 -5.280 11.502 1.00 97.81 94 LYS A C 1
ATOM 711 O O . LYS A 1 94 ? -5.540 -5.062 12.473 1.00 97.81 94 LYS A O 1
ATOM 716 N N . LEU A 1 95 ? -4.971 -4.653 10.337 1.00 98.12 95 LEU A N 1
ATOM 71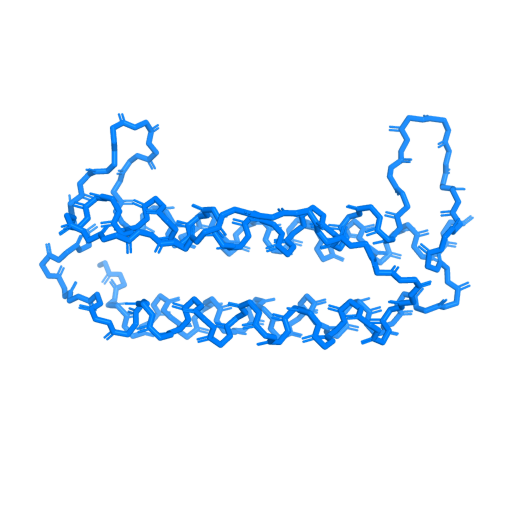7 C CA . LEU A 1 95 ? -5.846 -3.495 10.132 1.00 98.12 95 LEU A CA 1
ATOM 718 C C . LEU A 1 95 ? -7.337 -3.825 10.281 1.00 98.12 95 LEU A C 1
ATOM 720 O O . LEU A 1 95 ? -8.128 -2.937 10.604 1.00 98.12 95 LEU A O 1
ATOM 724 N N . LYS A 1 96 ? -7.743 -5.092 10.122 1.00 97.00 96 LYS A N 1
ATOM 725 C CA . LYS A 1 96 ? -9.132 -5.529 10.354 1.00 97.00 96 LYS A CA 1
ATOM 726 C C . LYS A 1 96 ? -9.633 -5.314 11.787 1.00 97.00 96 LYS A C 1
ATOM 728 O O . LYS A 1 96 ? -10.840 -5.322 12.005 1.00 97.00 96 LYS A O 1
ATOM 733 N N . TYR A 1 97 ? -8.731 -5.153 12.759 1.00 95.88 97 TYR A N 1
ATOM 734 C CA . TYR A 1 97 ? -9.097 -4.921 14.159 1.00 95.88 97 TYR A CA 1
ATOM 735 C C . TYR A 1 97 ? -9.293 -3.442 14.502 1.00 95.88 97 TYR A C 1
ATOM 737 O O . TYR A 1 97 ? -9.748 -3.152 15.603 1.00 95.88 97 TYR A O 1
ATOM 745 N N . VAL A 1 98 ? -8.979 -2.520 13.584 1.00 97.81 98 VAL A N 1
ATOM 746 C CA . VAL A 1 98 ? -9.189 -1.082 13.796 1.00 97.81 98 VAL A CA 1
ATOM 747 C C . VAL A 1 98 ? -10.686 -0.793 13.876 1.00 97.81 98 VAL A C 1
ATOM 749 O O . VAL A 1 98 ? -11.439 -1.075 12.933 1.00 97.81 98 VAL A O 1
ATOM 752 N N . THR A 1 99 ? -11.089 -0.224 15.007 1.00 97.81 99 THR A N 1
ATOM 753 C CA . THR A 1 99 ? -12.453 0.197 15.343 1.00 97.81 99 THR A CA 1
ATOM 754 C C . THR A 1 99 ? -12.644 1.704 15.125 1.00 97.81 99 THR A C 1
ATOM 756 O O . THR A 1 99 ? -11.661 2.427 14.956 1.00 97.81 99 THR A O 1
ATOM 759 N N . PRO A 1 100 ? -13.888 2.221 15.112 1.00 98.19 100 PRO A N 1
ATOM 760 C CA . PRO A 1 100 ? -14.126 3.662 15.022 1.00 98.19 100 PRO A CA 1
ATOM 761 C C . PRO A 1 100 ? -13.437 4.467 16.133 1.00 98.19 100 PRO A C 1
ATOM 763 O O . PRO A 1 100 ? -12.933 5.553 15.869 1.00 98.19 100 PRO A O 1
ATOM 766 N N . GLU A 1 101 ? -13.365 3.932 17.353 1.00 97.38 101 GLU A N 1
ATOM 767 C CA . GLU A 1 101 ? -12.705 4.575 18.494 1.00 97.38 101 GLU A CA 1
ATOM 768 C C . GLU A 1 101 ? -11.180 4.656 18.330 1.00 97.38 101 GLU A C 1
ATOM 770 O O . GLU A 1 101 ? -10.537 5.541 18.895 1.00 97.38 101 GLU A O 1
ATOM 775 N N . ASP A 1 102 ? -10.590 3.745 17.554 1.00 98.12 102 ASP A N 1
ATOM 776 C CA . ASP A 1 102 ? -9.155 3.749 17.281 1.00 98.12 102 ASP A CA 1
ATOM 777 C C . ASP A 1 102 ? -8.745 4.873 16.329 1.00 98.12 102 ASP A C 1
ATOM 779 O O . ASP A 1 102 ? -7.597 5.306 16.374 1.00 98.12 102 ASP A O 1
ATOM 783 N N . LEU A 1 103 ? -9.664 5.375 15.497 1.00 98.19 103 LEU A N 1
ATOM 784 C CA . LEU A 1 103 ? -9.346 6.348 14.449 1.00 98.19 103 LEU A CA 1
ATOM 785 C C . LEU A 1 103 ? -8.752 7.653 14.981 1.00 98.19 103 LEU A C 1
ATOM 787 O O . LEU A 1 103 ? -7.985 8.289 14.269 1.00 98.19 103 LEU A O 1
ATOM 791 N N . GLU A 1 104 ? -9.075 8.034 16.219 1.00 97.75 104 GLU A N 1
ATOM 792 C CA . GLU A 1 104 ? -8.566 9.250 16.863 1.00 97.75 104 GLU A CA 1
ATOM 793 C C . GLU A 1 104 ? -7.300 9.009 17.705 1.00 97.75 104 GLU A C 1
ATOM 795 O O . GLU A 1 104 ? -6.674 9.971 18.172 1.00 97.75 104 GLU A O 1
ATOM 800 N N . LYS A 1 105 ? -6.896 7.744 17.908 1.00 98.12 105 LYS A N 1
ATOM 801 C CA . LYS A 1 105 ? -5.665 7.410 18.638 1.00 98.12 105 LYS A CA 1
ATOM 802 C C . LYS A 1 105 ? -4.455 7.941 17.889 1.00 98.12 105 LYS A C 1
ATOM 804 O O . LYS A 1 105 ? -4.424 7.945 16.663 1.00 98.12 105 LYS A O 1
ATOM 809 N N . LYS A 1 106 ? -3.451 8.389 18.644 1.00 97.81 106 LYS A N 1
ATOM 810 C CA . LYS A 1 106 ? -2.285 9.092 18.107 1.00 97.81 106 LYS A CA 1
ATOM 811 C C . LYS A 1 106 ? -1.048 8.205 18.114 1.00 97.81 106 LYS A C 1
ATOM 813 O O . LYS A 1 106 ? -0.702 7.630 19.143 1.00 97.81 106 LYS A O 1
ATOM 818 N N . HIS A 1 107 ? -0.358 8.180 16.984 1.00 97.06 107 HIS A N 1
ATOM 819 C CA . HIS A 1 107 ? 1.048 7.823 16.921 1.00 97.06 107 HIS A CA 1
ATOM 820 C C . HIS A 1 107 ? 1.897 9.038 17.332 1.00 97.06 107 HIS A C 1
ATOM 822 O O . HIS A 1 107 ? 1.551 10.173 17.000 1.00 97.06 107 HIS A O 1
ATOM 828 N N . GLU A 1 108 ? 3.028 8.820 18.009 1.00 92.69 108 GLU A N 1
ATOM 829 C CA . GLU A 1 108 ? 3.869 9.895 18.571 1.00 92.69 108 GLU A CA 1
ATOM 830 C C . GLU A 1 108 ? 4.322 10.926 17.521 1.00 92.69 108 GLU A C 1
ATOM 832 O O . GLU A 1 108 ? 4.360 12.122 17.799 1.00 92.69 108 GLU A O 1
ATOM 837 N N . MET A 1 109 ? 4.620 10.469 16.301 1.00 91.81 109 MET A N 1
ATOM 838 C CA . MET A 1 109 ? 5.180 11.310 15.231 1.00 91.81 109 MET A CA 1
ATOM 839 C C . MET A 1 109 ? 4.262 11.544 14.025 1.00 91.81 109 MET A C 1
ATOM 841 O O . MET A 1 109 ? 4.506 12.478 13.267 1.00 91.81 109 MET A O 1
ATOM 845 N N . PHE A 1 110 ? 3.237 10.712 13.810 1.00 92.75 110 PHE A N 1
ATOM 846 C CA . PHE A 1 110 ? 2.556 10.615 12.503 1.00 92.75 110 PHE A CA 1
ATOM 847 C C . PHE A 1 110 ? 1.066 10.971 12.546 1.00 92.75 110 PHE A C 1
ATOM 849 O O . PHE A 1 110 ? 0.354 10.785 11.567 1.00 92.75 110 PHE A O 1
ATOM 856 N N . GLY A 1 111 ? 0.591 11.537 13.657 1.00 95.56 111 GLY A N 1
ATOM 857 C CA . GLY A 1 111 ? -0.795 11.981 13.780 1.00 95.56 111 GLY A CA 1
ATOM 858 C C . GLY A 1 111 ? -1.726 10.872 14.256 1.00 95.56 111 GLY A C 1
ATOM 859 O O . GLY A 1 111 ? -1.326 10.029 15.057 1.00 95.56 111 GLY A O 1
ATOM 860 N N . ASP A 1 112 ? -2.996 10.939 13.856 1.00 98.12 112 ASP A N 1
ATOM 861 C CA . ASP A 1 112 ? -3.976 9.911 14.213 1.00 98.12 112 ASP A CA 1
ATOM 862 C C . ASP A 1 112 ? -4.014 8.748 13.225 1.00 98.12 112 ASP A C 1
ATOM 864 O O . ASP A 1 112 ? -3.513 8.837 12.108 1.00 98.12 112 ASP A O 1
ATOM 868 N N . VAL A 1 113 ? -4.620 7.644 13.661 1.00 98.38 113 VAL A N 1
ATOM 869 C CA . VAL A 1 113 ? -4.796 6.438 12.849 1.00 98.38 113 VAL A CA 1
ATOM 870 C C . VAL A 1 113 ? -5.472 6.754 11.514 1.00 98.38 113 VAL A C 1
ATOM 872 O O . VAL A 1 113 ? -5.009 6.255 10.491 1.00 98.38 113 VAL A O 1
ATOM 875 N N . ALA A 1 114 ? -6.509 7.600 11.487 1.00 98.19 114 ALA A N 1
ATOM 876 C CA . ALA A 1 114 ? -7.153 7.998 10.232 1.00 98.19 114 ALA A CA 1
ATOM 877 C C . ALA A 1 114 ? -6.166 8.677 9.261 1.00 98.19 114 ALA A C 1
ATOM 879 O O . ALA A 1 114 ? -6.069 8.268 8.104 1.00 98.19 114 ALA A O 1
ATOM 880 N N . GLY A 1 115 ? -5.373 9.640 9.739 1.00 98.19 115 GLY A N 1
ATOM 881 C CA . GLY A 1 115 ? -4.336 10.295 8.942 1.00 98.19 115 GLY A CA 1
ATOM 882 C C . GLY A 1 115 ? -3.228 9.346 8.472 1.00 98.19 115 GLY A C 1
ATOM 883 O O . GLY A 1 115 ? -2.692 9.523 7.382 1.00 98.19 115 GLY A O 1
ATOM 884 N N . ILE A 1 116 ? -2.912 8.300 9.241 1.00 98.44 116 ILE A N 1
ATOM 885 C CA . ILE A 1 116 ? -1.932 7.278 8.841 1.00 98.44 116 ILE A CA 1
ATOM 886 C C . ILE A 1 116 ? -2.473 6.401 7.697 1.00 98.44 116 ILE A C 1
ATOM 888 O O . ILE A 1 116 ? -1.717 6.069 6.783 1.00 98.44 116 ILE A O 1
ATOM 892 N N . PHE A 1 117 ? -3.772 6.069 7.688 1.00 98.50 117 PHE A N 1
ATOM 893 C CA . PHE A 1 117 ? -4.407 5.410 6.535 1.00 98.50 117 PHE A CA 1
ATOM 894 C C . PHE A 1 117 ? -4.320 6.281 5.277 1.00 98.50 117 PHE A C 1
ATOM 896 O O . PHE A 1 117 ? -3.921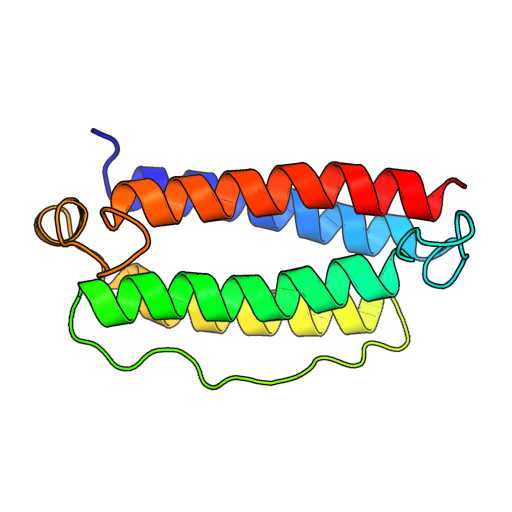 5.794 4.220 1.00 98.50 117 PHE A O 1
ATOM 903 N N . GLU A 1 118 ? -4.661 7.567 5.394 1.00 98.06 118 GLU A N 1
ATOM 904 C CA . GLU A 1 118 ? -4.586 8.520 4.279 1.00 98.06 118 GLU A CA 1
ATOM 905 C C . GLU A 1 118 ? -3.149 8.678 3.764 1.00 98.06 118 GLU A C 1
ATOM 907 O O . GLU A 1 118 ? -2.916 8.694 2.556 1.00 98.06 118 GLU A O 1
ATOM 912 N N . MET A 1 119 ? -2.169 8.731 4.670 1.00 98.19 119 MET A N 1
ATOM 913 C CA . MET A 1 119 ? -0.749 8.748 4.324 1.00 98.19 119 MET A CA 1
ATOM 914 C C . MET A 1 119 ? -0.343 7.508 3.520 1.00 98.19 119 MET A C 1
ATOM 916 O O . MET A 1 119 ? 0.375 7.658 2.535 1.00 98.19 119 MET A O 1
ATOM 920 N N . ASN A 1 120 ? -0.819 6.312 3.892 1.00 98.50 120 ASN A N 1
ATOM 921 C CA . ASN A 1 120 ? -0.506 5.093 3.142 1.00 98.50 120 ASN A CA 1
ATOM 922 C C . ASN A 1 120 ? -1.086 5.119 1.722 1.00 98.50 120 ASN A C 1
ATOM 924 O O . ASN A 1 120 ? -0.401 4.819 0.750 1.00 98.50 120 ASN A O 1
ATOM 928 N N . VAL A 1 121 ? -2.347 5.538 1.593 1.00 98.69 121 VAL A N 1
ATOM 929 C CA . VAL A 1 121 ? -3.003 5.697 0.287 1.00 98.69 121 VAL A CA 1
ATOM 930 C C . VAL A 1 121 ? -2.215 6.661 -0.600 1.00 98.69 121 VAL A C 1
ATOM 932 O O . VAL A 1 121 ? -1.940 6.342 -1.754 1.00 98.69 121 VAL A O 1
ATOM 935 N N . ASN A 1 122 ? -1.814 7.818 -0.068 1.00 98.44 122 ASN A N 1
ATOM 936 C CA . ASN A 1 122 ? -1.036 8.798 -0.827 1.00 98.44 122 ASN A CA 1
ATOM 937 C C . ASN A 1 122 ? 0.334 8.245 -1.239 1.00 98.44 122 ASN A C 1
ATOM 939 O O . ASN A 1 122 ? 0.727 8.416 -2.388 1.00 98.44 122 ASN A O 1
ATOM 943 N N . HIS A 1 123 ? 1.022 7.537 -0.338 1.00 98.56 123 HIS A N 1
ATOM 944 C CA . HIS A 1 123 ? 2.304 6.887 -0.624 1.00 98.56 123 HIS A CA 1
ATOM 945 C C . HIS A 1 123 ? 2.189 5.881 -1.780 1.00 98.56 123 HIS A C 1
ATOM 947 O O . HIS A 1 123 ? 2.948 5.966 -2.746 1.00 98.56 123 HIS A O 1
ATOM 953 N N . LEU A 1 124 ? 1.177 5.008 -1.753 1.00 98.75 124 LEU A N 1
ATOM 954 C CA . LEU A 1 124 ? 0.899 4.062 -2.840 1.00 98.75 124 LEU A CA 1
ATOM 955 C C . LEU A 1 124 ? 0.601 4.775 -4.164 1.00 98.75 124 LEU A C 1
ATOM 957 O O . LEU A 1 124 ? 1.133 4.390 -5.204 1.00 98.75 124 LEU A O 1
ATOM 961 N N . VAL A 1 125 ? -0.224 5.824 -4.148 1.00 98.62 125 VAL A N 1
ATOM 962 C CA . VAL A 1 125 ? -0.582 6.586 -5.357 1.00 98.62 125 VAL A CA 1
ATOM 963 C C . VAL A 1 125 ? 0.639 7.289 -5.956 1.00 98.62 125 VAL A C 1
ATOM 965 O O . VAL A 1 125 ? 0.852 7.227 -7.168 1.00 98.62 125 VAL A O 1
ATOM 968 N N . GLU A 1 126 ? 1.464 7.927 -5.125 1.00 98.25 126 GLU A N 1
ATOM 969 C CA . GLU A 1 126 ? 2.690 8.598 -5.564 1.00 98.25 126 GLU A CA 1
ATOM 970 C C . GLU A 1 126 ? 3.665 7.606 -6.207 1.00 98.25 126 GLU A C 1
ATOM 972 O O . GLU A 1 126 ? 4.148 7.841 -7.318 1.00 98.25 126 GLU A O 1
ATOM 977 N N . HIS A 1 127 ? 3.908 6.464 -5.563 1.00 98.44 127 HIS A N 1
ATOM 978 C CA . HIS A 1 127 ? 4.841 5.469 -6.087 1.00 98.44 127 HIS A CA 1
ATOM 979 C C . HIS A 1 127 ? 4.277 4.641 -7.248 1.00 98.44 127 HIS A C 1
ATOM 981 O O . HIS A 1 127 ? 5.052 4.186 -8.086 1.00 98.44 127 HIS A O 1
ATOM 987 N N . THR A 1 128 ? 2.952 4.534 -7.387 1.00 98.56 128 THR A N 1
ATOM 988 C CA . THR A 1 128 ? 2.309 4.020 -8.612 1.00 98.56 128 THR A CA 1
ATOM 989 C C . THR A 1 128 ? 2.689 4.877 -9.821 1.00 98.56 128 THR A C 1
ATOM 991 O O . THR A 1 128 ? 3.024 4.358 -10.882 1.00 98.56 128 THR A O 1
ATOM 994 N N . ALA A 1 129 ? 2.678 6.205 -9.686 1.00 97.25 129 ALA A N 1
ATOM 995 C CA . ALA A 1 129 ? 3.094 7.076 -10.783 1.00 97.25 129 ALA A CA 1
ATOM 996 C C . ALA A 1 129 ? 4.599 6.935 -11.082 1.00 97.25 129 ALA A C 1
ATOM 998 O O . ALA A 1 129 ? 4.999 6.924 -12.246 1.00 97.25 129 ALA A O 1
ATOM 999 N N . GLN A 1 130 ? 5.429 6.797 -10.043 1.00 97.06 130 GLN A N 1
ATOM 1000 C CA . GLN A 1 130 ? 6.880 6.663 -10.201 1.00 97.06 130 GLN A CA 1
ATOM 1001 C C . GLN A 1 130 ? 7.288 5.339 -10.853 1.00 97.06 130 GLN A C 1
ATOM 1003 O O . GLN A 1 130 ? 8.150 5.351 -11.726 1.00 97.06 130 GLN A O 1
ATOM 1008 N N . ILE A 1 131 ? 6.672 4.213 -10.475 1.00 97.12 131 ILE A N 1
ATOM 1009 C CA . ILE A 1 131 ? 7.032 2.904 -11.034 1.00 97.12 131 ILE A CA 1
ATOM 1010 C C . ILE A 1 131 ? 6.708 2.830 -12.532 1.00 97.12 131 ILE A C 1
ATOM 1012 O O . ILE A 1 131 ? 7.525 2.349 -13.316 1.00 97.12 131 ILE A O 1
ATOM 1016 N N . LEU A 1 132 ? 5.564 3.391 -12.946 1.00 96.12 132 LEU A N 1
ATOM 1017 C CA . LEU A 1 132 ? 5.180 3.484 -14.355 1.00 96.12 132 LEU A CA 1
ATOM 1018 C C . LEU A 1 132 ? 6.155 4.372 -15.138 1.00 96.12 132 LEU A C 1
ATOM 1020 O O . LEU A 1 132 ? 6.615 3.980 -16.206 1.00 96.12 132 LEU A O 1
ATOM 1024 N N . ALA A 1 133 ? 6.529 5.530 -14.584 1.00 95.19 133 ALA A N 1
ATOM 1025 C CA . ALA A 1 133 ? 7.499 6.423 -15.215 1.00 95.19 133 ALA A CA 1
ATOM 1026 C C . ALA A 1 133 ? 8.889 5.773 -15.356 1.00 95.19 133 ALA A C 1
ATOM 1028 O O . ALA A 1 133 ? 9.503 5.859 -16.418 1.00 95.19 133 ALA A O 1
ATOM 1029 N N . ALA A 1 134 ? 9.368 5.083 -14.316 1.00 94.69 134 ALA A N 1
ATOM 1030 C CA . ALA A 1 134 ? 10.661 4.401 -14.330 1.00 94.69 134 ALA A CA 1
ATOM 1031 C C . ALA A 1 134 ? 10.703 3.243 -15.343 1.00 94.69 134 ALA A C 1
ATOM 1033 O O . ALA A 1 134 ? 11.740 3.000 -15.959 1.00 94.69 134 ALA A O 1
ATOM 1034 N N . ALA A 1 135 ? 9.583 2.543 -15.551 1.00 91.88 135 ALA A N 1
ATOM 1035 C CA . ALA A 1 135 ? 9.502 1.442 -16.509 1.00 91.88 135 ALA A CA 1
ATOM 1036 C C . ALA A 1 135 ? 9.527 1.898 -17.983 1.00 91.88 135 ALA A C 1
ATOM 1038 O O . ALA A 1 135 ? 9.931 1.129 -18.865 1.00 91.88 135 ALA A O 1
ATOM 1039 N N . GLU A 1 136 ? 9.092 3.131 -18.257 1.00 90.88 136 GLU A N 1
ATOM 1040 C CA . GLU A 1 136 ? 9.029 3.715 -19.603 1.00 90.88 136 GLU A CA 1
ATOM 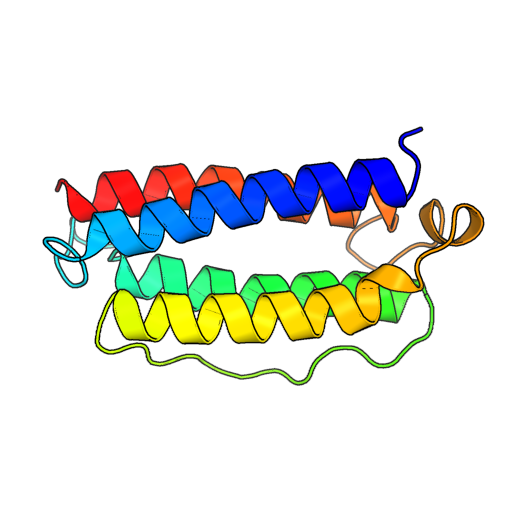1041 C C . GLU A 1 136 ? 10.316 4.434 -20.041 1.00 90.88 136 GLU A C 1
ATOM 1043 O O . GLU A 1 136 ? 10.538 4.558 -21.251 1.00 90.88 136 GLU A O 1
ATOM 1048 N N . ALA A 1 137 ? 11.135 4.898 -19.088 1.00 81.50 137 ALA A N 1
ATOM 1049 C CA . ALA A 1 137 ? 12.398 5.617 -19.324 1.00 81.50 137 ALA A CA 1
ATOM 1050 C C . ALA A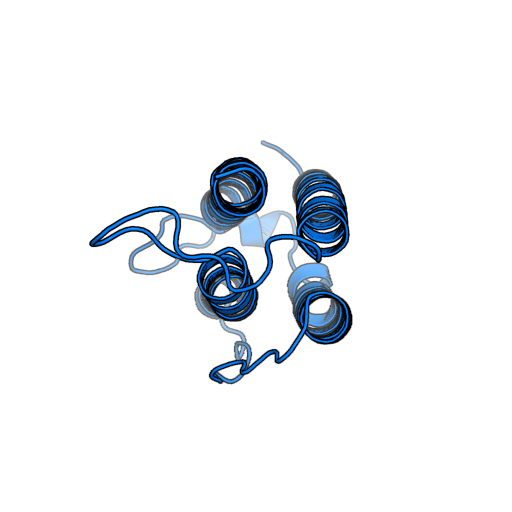 1 137 ? 13.410 4.810 -20.153 1.00 81.50 137 ALA A C 1
ATOM 1052 O O . ALA A 1 137 ? 14.254 5.406 -20.858 1.00 81.50 137 ALA A O 1
#

pLDDT: mean 96.74, std 3.19, range [78.5, 98.81]

Sequence (137 aa):
MATPDELRATLADARATFREAIEAAEMGWRRSPGEGEWTAQEIAEHVIQIEARITTMVCEACGYPGIEAWEPDCASSIEAVDEFDAVVSNCDAKLKYVTPEDLEKKHEMFGDVAGIFEMNVNHLVEHTAQILAAAEA

Mean predicted aligned error: 2.58 Å

Secondary structure (DSSP, 8-state):
---HHHHHHHHHHHHHHHHHHHHHTGGGTT---STTPPPHHHHHHHHHHHHHHHHHHHHHHHTS--PPP-----SSHHHHHHHHHHHHHHHHHHHTT--GGGGG-EETTTEEHHHHHHHHHHHHHHHHHHHHHHHH-